Protein AF-A0A7W9TI41-F1 (afdb_monomer)

Structure (mmCIF, N/CA/C/O backbone):
data_AF-A0A7W9TI41-F1
#
_entry.id   AF-A0A7W9TI41-F1
#
loop_
_atom_site.group_PDB
_atom_site.id
_atom_s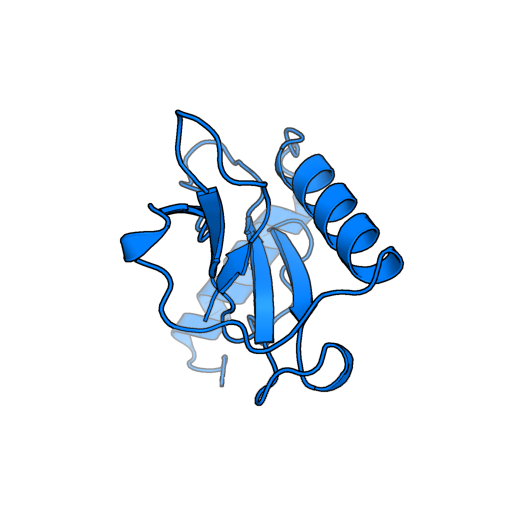ite.type_symbol
_atom_site.label_atom_id
_atom_site.label_alt_id
_atom_site.label_comp_id
_atom_site.label_asym_id
_atom_site.label_entity_id
_atom_site.label_seq_id
_atom_site.pdbx_PDB_ins_code
_atom_site.Cartn_x
_atom_site.Cartn_y
_atom_site.Cartn_z
_atom_site.occupancy
_atom_site.B_iso_or_equiv
_atom_site.auth_seq_id
_atom_site.auth_comp_id
_atom_site.auth_asym_id
_atom_site.auth_atom_id
_atom_site.pdbx_PDB_model_num
ATOM 1 N N . MET A 1 1 ? -8.123 -8.366 4.919 1.00 89.88 1 MET A N 1
ATOM 2 C CA . MET A 1 1 ? -7.856 -7.320 5.927 1.00 89.88 1 MET A CA 1
ATOM 3 C C . MET A 1 1 ? -7.447 -6.045 5.222 1.00 89.88 1 MET A C 1
ATOM 5 O O . MET A 1 1 ? -6.804 -6.124 4.176 1.00 89.88 1 MET A O 1
ATOM 9 N N . VAL A 1 2 ? -7.833 -4.899 5.772 1.00 92.94 2 VAL A N 1
ATOM 10 C CA . VAL A 1 2 ? -7.553 -3.590 5.183 1.00 92.94 2 VAL A CA 1
ATOM 11 C C . VAL A 1 2 ? -7.043 -2.616 6.238 1.00 92.94 2 VAL A C 1
ATOM 13 O O . VAL A 1 2 ? -7.399 -2.726 7.408 1.00 92.94 2 VAL A O 1
ATOM 16 N N . VAL A 1 3 ? -6.236 -1.654 5.807 1.00 92.75 3 VAL A N 1
ATOM 17 C CA . VAL A 1 3 ? -5.867 -0.471 6.587 1.00 92.75 3 VAL A CA 1
ATOM 18 C C . VAL A 1 3 ? -6.754 0.684 6.140 1.00 92.75 3 VAL A C 1
ATOM 20 O O . VAL A 1 3 ? -6.884 0.930 4.942 1.00 92.75 3 VAL A O 1
ATOM 23 N N . LEU A 1 4 ? -7.371 1.382 7.094 1.00 93.06 4 LEU A N 1
ATOM 24 C CA . LEU A 1 4 ? -8.145 2.591 6.812 1.00 93.06 4 LEU A CA 1
ATOM 25 C C . LEU A 1 4 ? -7.175 3.769 6.645 1.00 93.06 4 LEU A C 1
ATOM 27 O O . LEU A 1 4 ? -6.400 4.053 7.555 1.00 93.06 4 LEU A O 1
ATOM 31 N N . LEU A 1 5 ? -7.215 4.431 5.490 1.00 86.00 5 LEU A N 1
ATOM 32 C CA . LEU A 1 5 ? -6.341 5.557 5.137 1.00 86.00 5 LEU A CA 1
ATOM 33 C C . LEU A 1 5 ? -7.013 6.920 5.326 1.00 86.00 5 LEU A C 1
ATOM 35 O O . LEU A 1 5 ? -6.338 7.943 5.372 1.00 86.00 5 LEU A O 1
ATOM 39 N N . SER A 1 6 ? -8.341 6.958 5.416 1.00 82.31 6 SER A N 1
ATOM 40 C CA . SER A 1 6 ? -9.091 8.175 5.717 1.00 82.31 6 SER A CA 1
ATOM 41 C C . SER A 1 6 ? -10.114 7.930 6.817 1.00 82.31 6 SER A C 1
ATOM 43 O O . SER A 1 6 ? -10.514 6.796 7.086 1.00 82.31 6 SER A O 1
ATOM 45 N N . GLY A 1 7 ? -10.554 9.019 7.449 1.00 77.06 7 GLY A N 1
ATOM 46 C CA . GLY A 1 7 ? -11.807 9.007 8.194 1.00 77.06 7 GLY A CA 1
ATOM 47 C C . GLY A 1 7 ? -12.999 8.789 7.261 1.00 77.06 7 GLY A C 1
ATOM 48 O O . GLY A 1 7 ? -12.866 8.828 6.036 1.00 77.06 7 GLY A O 1
ATOM 49 N N . GLU A 1 8 ? -14.162 8.558 7.858 1.00 77.44 8 GLU A N 1
ATOM 50 C CA . GLU A 1 8 ? -15.424 8.502 7.129 1.00 77.44 8 GLU A CA 1
ATOM 51 C C . GLU A 1 8 ? -15.836 9.910 6.694 1.00 77.44 8 GLU A C 1
ATOM 53 O O . GLU A 1 8 ? -15.983 10.809 7.526 1.00 77.44 8 GLU A O 1
ATOM 58 N N . ASP A 1 9 ? -16.005 10.099 5.389 1.00 78.44 9 ASP A N 1
ATOM 59 C CA . ASP A 1 9 ? -16.588 11.301 4.807 1.00 78.44 9 ASP A CA 1
ATOM 60 C C . ASP A 1 9 ? -17.705 10.935 3.813 1.00 78.44 9 ASP A C 1
ATOM 62 O O . ASP A 1 9 ? -18.058 9.767 3.637 1.00 78.44 9 ASP A O 1
ATOM 66 N N . THR A 1 10 ? -18.304 11.936 3.165 1.00 77.38 10 THR A N 1
ATOM 67 C CA . THR A 1 10 ? -19.410 11.726 2.214 1.00 77.38 10 THR A CA 1
ATOM 68 C C . THR A 1 10 ? -19.012 10.935 0.966 1.00 77.38 10 THR A C 1
ATOM 70 O O . THR A 1 10 ? -19.892 10.471 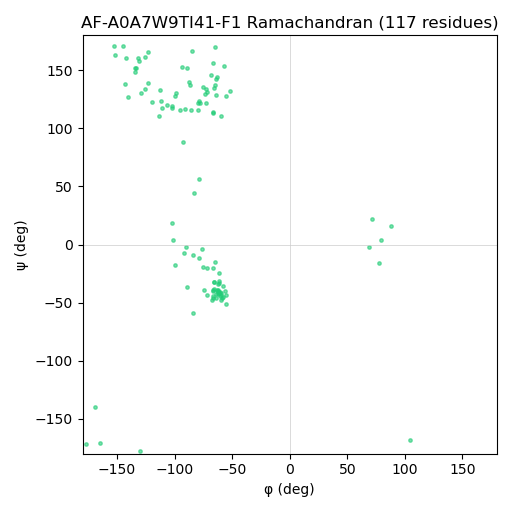0.243 1.00 77.38 10 THR A O 1
ATOM 73 N N . SER A 1 11 ? -17.714 10.786 0.698 1.00 80.62 11 SER A N 1
ATOM 74 C CA . SER A 1 11 ? -17.166 9.981 -0.391 1.00 80.62 11 SER A CA 1
ATOM 75 C C . SER A 1 11 ? -16.849 8.540 0.020 1.00 80.62 11 SER A C 1
ATOM 77 O O . SER A 1 11 ? -16.569 7.729 -0.858 1.00 80.62 11 SER A O 1
ATOM 79 N N . GLY A 1 12 ? -16.954 8.204 1.311 1.00 88.44 12 GLY A N 1
ATOM 80 C CA . GLY A 1 12 ? -16.659 6.887 1.876 1.00 88.44 12 GLY A CA 1
ATOM 81 C C . GLY A 1 12 ? -15.325 6.847 2.622 1.00 88.44 12 GLY A C 1
ATOM 82 O O . GLY A 1 12 ? -14.714 7.869 2.920 1.00 88.44 12 GLY A O 1
ATOM 83 N N . ILE A 1 13 ? -14.870 5.642 2.959 1.00 92.50 13 ILE A N 1
ATOM 84 C CA . ILE A 1 13 ? -13.611 5.411 3.671 1.00 92.50 13 ILE A CA 1
ATOM 85 C C . ILE A 1 13 ? -12.607 4.839 2.678 1.00 92.50 13 ILE A C 1
ATOM 87 O O . ILE A 1 13 ? -12.828 3.762 2.119 1.00 92.50 13 ILE A O 1
ATOM 91 N N . ARG A 1 14 ? -11.484 5.531 2.461 1.00 92.06 14 ARG A N 1
ATOM 92 C CA . ARG A 1 14 ? -10.383 4.973 1.672 1.00 92.06 14 ARG A CA 1
ATOM 93 C C . ARG A 1 14 ? -9.670 3.904 2.472 1.00 92.06 14 ARG A C 1
ATOM 95 O O . ARG A 1 14 ? -9.269 4.128 3.614 1.00 92.06 14 ARG A O 1
ATOM 102 N N . VAL A 1 15 ? -9.490 2.750 1.847 1.00 93.75 15 VAL A N 1
ATOM 103 C CA . VAL A 1 15 ? -8.857 1.586 2.453 1.00 93.75 15 VAL A CA 1
ATOM 104 C C . VAL A 1 15 ? -7.835 0.978 1.518 1.00 93.75 15 VAL A C 1
ATOM 106 O O . VAL A 1 15 ? -7.969 1.035 0.295 1.00 93.75 15 VAL A O 1
ATOM 109 N N . MET A 1 16 ? -6.829 0.346 2.106 1.00 94.56 16 MET A N 1
ATOM 110 C CA . MET A 1 16 ? -5.816 -0.381 1.364 1.00 94.56 16 MET A CA 1
ATOM 111 C C . MET A 1 16 ? -5.710 -1.813 1.860 1.00 94.56 16 MET A C 1
ATOM 113 O O . MET A 1 16 ? -5.681 -2.064 3.065 1.00 94.56 16 MET A O 1
ATOM 117 N N . GLN A 1 17 ? -5.669 -2.763 0.931 1.00 93.94 17 GLN A N 1
ATOM 118 C CA . GLN A 1 17 ? -5.574 -4.175 1.276 1.00 93.94 17 GLN A CA 1
ATOM 119 C C . GLN A 1 17 ? -4.163 -4.545 1.739 1.00 93.94 17 GLN A C 1
ATOM 121 O O . GLN A 1 17 ? -3.175 -4.208 1.087 1.00 93.94 17 GLN A O 1
ATOM 126 N N . VAL A 1 18 ? -4.094 -5.312 2.829 1.00 94.75 18 VAL A N 1
ATOM 127 C CA . VAL A 1 18 ? -2.866 -6.000 3.239 1.00 94.75 18 VAL A CA 1
ATOM 128 C C . VAL A 1 18 ? -2.706 -7.255 2.386 1.00 94.75 18 VAL A C 1
ATOM 130 O O . VAL A 1 18 ? -3.609 -8.096 2.338 1.00 94.75 18 VAL A O 1
ATOM 133 N N . VAL A 1 19 ? -1.571 -7.374 1.701 1.00 94.00 19 VAL A N 1
ATOM 134 C CA . VAL A 1 19 ? -1.243 -8.493 0.804 1.00 94.00 19 VAL A CA 1
ATOM 135 C C . VAL A 1 19 ? 0.057 -9.169 1.241 1.00 94.00 19 VAL A C 1
ATOM 137 O O . VAL A 1 19 ? 0.813 -8.614 2.033 1.00 94.00 19 VAL A O 1
ATOM 140 N N . ALA A 1 20 ? 0.339 -10.367 0.727 1.00 93.94 20 ALA A N 1
ATOM 141 C CA . ALA A 1 20 ? 1.648 -10.994 0.917 1.00 93.94 20 ALA A CA 1
ATOM 142 C C . ALA A 1 20 ? 2.751 -10.145 0.261 1.00 93.94 20 ALA A C 1
ATOM 144 O O . ALA A 1 20 ? 2.504 -9.568 -0.804 1.00 93.94 20 ALA A O 1
ATOM 145 N N . SER A 1 21 ? 3.947 -10.087 0.863 1.00 92.94 21 SER A N 1
ATOM 146 C CA . SER A 1 21 ? 5.128 -9.441 0.259 1.00 92.94 21 SER A CA 1
ATOM 147 C C . SER A 1 21 ? 5.463 -10.063 -1.097 1.00 92.94 21 SER A C 1
ATOM 149 O O . SER A 1 21 ? 5.117 -11.211 -1.372 1.00 92.94 21 SER A O 1
ATOM 151 N N . ALA A 1 22 ? 6.102 -9.288 -1.974 1.00 89.81 22 ALA A N 1
ATOM 152 C CA . ALA A 1 22 ? 6.435 -9.735 -3.320 1.00 89.81 22 ALA A CA 1
ATOM 153 C C . ALA A 1 22 ? 7.479 -10.858 -3.314 1.00 89.81 22 ALA A C 1
ATOM 155 O O . ALA A 1 22 ? 7.617 -11.549 -4.318 1.00 89.81 22 ALA A O 1
ATOM 156 N N . GLY A 1 23 ? 8.240 -11.007 -2.222 1.00 89.25 23 GLY A N 1
ATOM 157 C CA . GLY A 1 23 ? 9.319 -11.996 -2.110 1.00 89.25 23 GLY A CA 1
ATOM 158 C C . GLY A 1 23 ? 10.529 -11.704 -3.006 1.00 89.25 23 GLY A C 1
ATOM 159 O O . GLY A 1 23 ? 11.527 -12.414 -2.950 1.00 89.25 23 GLY A O 1
ATOM 160 N N . VAL A 1 24 ? 10.468 -10.641 -3.808 1.00 87.75 24 VAL A N 1
ATOM 161 C CA . VAL A 1 24 ? 11.528 -10.179 -4.703 1.00 87.75 24 VAL A CA 1
ATOM 162 C C . VAL A 1 24 ? 11.764 -8.693 -4.521 1.00 87.75 24 VAL A C 1
ATOM 164 O O . VAL A 1 24 ? 10.882 -7.952 -4.091 1.00 87.75 24 VAL A O 1
ATOM 167 N N . ASP A 1 25 ? 12.953 -8.241 -4.906 1.00 88.12 25 ASP A N 1
ATOM 168 C CA . ASP A 1 25 ? 13.250 -6.817 -4.941 1.00 88.12 25 ASP A CA 1
ATOM 169 C C . ASP A 1 25 ? 12.409 -6.120 -6.023 1.00 88.12 25 ASP A C 1
ATOM 171 O O . ASP A 1 25 ? 12.588 -6.340 -7.223 1.00 88.12 25 ASP A O 1
ATOM 175 N N . ILE A 1 26 ? 11.494 -5.258 -5.583 1.00 87.69 26 ILE A N 1
ATOM 176 C CA . ILE A 1 26 ? 10.638 -4.441 -6.446 1.00 87.69 26 ILE A CA 1
ATOM 177 C C . ILE A 1 26 ? 11.117 -2.986 -6.537 1.00 87.69 26 ILE A C 1
ATOM 179 O O . ILE A 1 26 ? 10.346 -2.105 -6.921 1.00 87.69 26 ILE A O 1
ATOM 183 N N . SER A 1 27 ? 12.376 -2.706 -6.192 1.00 86.69 27 SER A N 1
ATOM 184 C CA . SER A 1 27 ? 12.934 -1.355 -6.241 1.0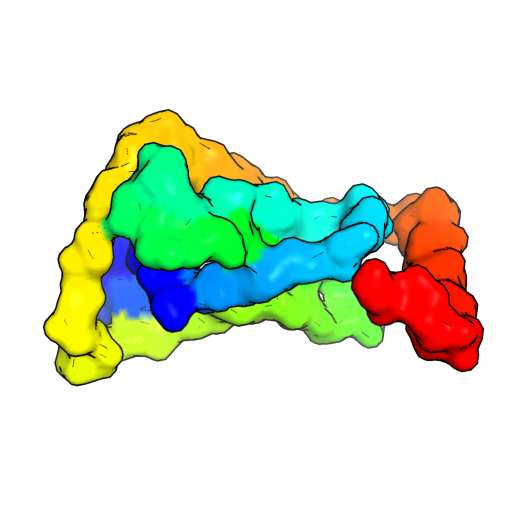0 86.69 27 SER A CA 1
ATOM 185 C C . SER A 1 27 ? 12.714 -0.704 -7.603 1.00 86.69 27 SER A C 1
ATOM 187 O O . SER A 1 27 ? 12.929 -1.292 -8.666 1.00 86.69 27 SER A O 1
ATOM 189 N N . GLY A 1 28 ? 12.228 0.533 -7.565 1.00 86.81 28 GLY A N 1
ATOM 190 C CA . GLY A 1 28 ? 11.836 1.288 -8.747 1.00 86.81 28 GLY A CA 1
ATOM 191 C C . GLY A 1 28 ? 10.486 0.885 -9.343 1.00 86.81 28 GLY A C 1
ATOM 192 O O . GLY A 1 28 ? 9.964 1.684 -10.112 1.00 86.81 28 GLY A O 1
ATOM 193 N N . LEU A 1 29 ? 9.903 -0.281 -9.006 1.00 86.88 29 LEU A N 1
ATOM 194 C CA . LEU A 1 29 ? 8.562 -0.779 -9.399 1.00 86.88 29 LEU A CA 1
ATOM 195 C C . LEU A 1 29 ? 7.455 -0.358 -8.443 1.00 86.88 29 LEU A C 1
ATOM 197 O O . LEU A 1 29 ? 6.350 -0.045 -8.890 1.00 86.88 29 LEU A O 1
ATOM 201 N N . GLY A 1 30 ? 7.765 -0.312 -7.159 1.00 90.75 30 GLY A N 1
ATOM 202 C CA . GLY A 1 30 ? 6.839 0.111 -6.129 1.00 90.75 30 GLY A CA 1
ATOM 203 C C . GLY A 1 30 ? 7.499 0.139 -4.762 1.00 90.75 30 GLY A C 1
ATOM 204 O O . GLY A 1 30 ? 8.712 -0.029 -4.640 1.00 90.75 30 GLY A O 1
ATOM 205 N N . ILE A 1 31 ? 6.667 0.343 -3.749 1.00 93.38 31 ILE A N 1
ATOM 206 C CA . ILE A 1 31 ? 7.029 0.363 -2.335 1.00 93.38 31 ILE A CA 1
ATOM 207 C C . ILE A 1 31 ? 6.170 -0.679 -1.621 1.00 93.38 31 ILE A C 1
ATOM 209 O O . ILE A 1 31 ? 4.972 -0.799 -1.891 1.00 93.38 31 ILE A O 1
ATOM 213 N N . GLU A 1 32 ? 6.781 -1.418 -0.703 1.00 95.31 32 GLU A N 1
ATOM 214 C CA . GLU A 1 32 ? 6.077 -2.243 0.274 1.00 95.31 32 GLU A CA 1
ATOM 215 C C . GLU A 1 32 ? 6.288 -1.652 1.664 1.00 95.31 32 GLU A C 1
ATOM 217 O O . GLU A 1 32 ? 7.424 -1.484 2.100 1.00 95.31 32 GLU A O 1
ATOM 222 N N . VAL A 1 33 ? 5.190 -1.339 2.350 1.00 96.00 33 VAL A N 1
ATOM 223 C CA . VAL A 1 33 ? 5.202 -0.947 3.763 1.00 96.00 33 VAL A CA 1
ATOM 224 C C . VAL A 1 33 ? 4.756 -2.145 4.587 1.00 96.00 33 VAL A C 1
ATOM 226 O O . VAL A 1 33 ? 3.628 -2.615 4.427 1.00 96.00 33 VAL A O 1
ATOM 229 N N . MET A 1 34 ? 5.634 -2.644 5.455 1.00 96.31 34 MET A N 1
ATOM 230 C CA . MET A 1 34 ? 5.336 -3.775 6.337 1.00 96.31 34 MET A CA 1
ATOM 231 C C . MET A 1 34 ? 4.251 -3.411 7.351 1.00 96.31 34 MET A C 1
ATOM 233 O O . MET A 1 34 ? 4.315 -2.356 7.993 1.00 96.31 34 MET A O 1
ATOM 237 N N . VAL A 1 35 ? 3.287 -4.313 7.510 1.00 94.88 35 VAL A N 1
ATOM 238 C CA . VAL A 1 35 ? 2.238 -4.265 8.530 1.00 94.88 35 VAL A CA 1
ATOM 239 C C . VAL A 1 35 ? 2.006 -5.678 9.058 1.00 94.88 35 VAL A C 1
ATOM 241 O O . VAL A 1 35 ? 1.758 -6.602 8.283 1.00 94.88 35 VAL A O 1
ATOM 244 N N . GLY A 1 36 ? 2.072 -5.861 10.372 1.00 93.94 36 GLY A N 1
ATOM 245 C CA . GLY A 1 36 ? 1.923 -7.184 10.957 1.00 93.94 36 GLY A CA 1
ATOM 246 C C . GLY A 1 36 ? 1.768 -7.190 12.468 1.00 93.94 36 GLY A C 1
ATOM 247 O O . GLY A 1 36 ? 1.056 -6.362 13.044 1.00 93.94 36 GLY A O 1
ATOM 248 N N . ALA A 1 37 ? 2.407 -8.157 13.125 1.00 92.94 37 ALA A N 1
ATOM 249 C CA . ALA A 1 37 ? 2.262 -8.377 14.560 1.00 92.94 37 ALA A CA 1
ATOM 250 C C . ALA A 1 37 ? 2.729 -7.169 15.388 1.00 92.94 37 ALA A C 1
ATOM 252 O O . ALA A 1 37 ? 2.149 -6.881 16.436 1.00 92.94 37 ALA A O 1
ATOM 253 N N . GLY A 1 38 ? 3.728 -6.421 14.901 1.00 91.50 38 GLY A N 1
ATOM 254 C CA . GLY A 1 38 ? 4.191 -5.173 15.523 1.00 91.50 38 GLY A CA 1
ATOM 255 C C . GLY A 1 38 ? 3.116 -4.082 15.584 1.00 91.50 38 GLY A C 1
ATOM 256 O O . GLY A 1 38 ? 3.145 -3.219 16.460 1.00 91.50 38 GLY A O 1
ATOM 257 N N . GLU A 1 39 ? 2.133 -4.157 14.695 1.00 93.69 39 GLU A N 1
ATOM 258 C CA . GLU A 1 39 ? 0.997 -3.251 14.578 1.00 93.69 39 GLU A CA 1
ATOM 259 C C . GLU A 1 39 ? -0.285 -3.841 15.189 1.00 93.69 39 GLU A C 1
ATOM 261 O O . GLU A 1 39 ? -1.337 -3.209 15.119 1.00 93.69 39 GLU A O 1
ATOM 266 N N . GLY A 1 40 ? -0.204 -5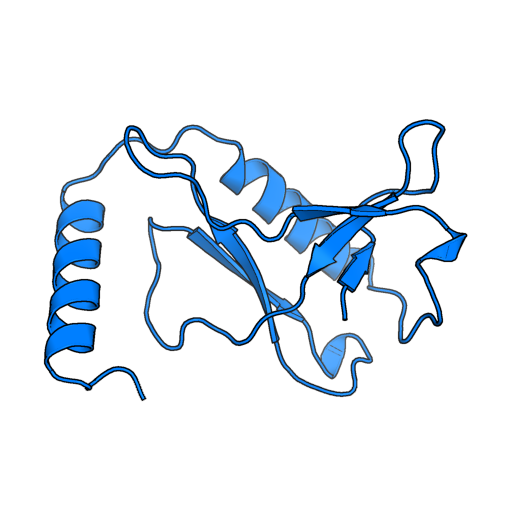.025 15.809 1.00 90.38 40 GLY A N 1
ATOM 267 C CA . GLY A 1 40 ? -1.328 -5.708 16.455 1.00 90.38 40 GLY A CA 1
ATOM 268 C C . GLY A 1 40 ? -2.142 -6.618 15.534 1.00 90.38 40 GLY A C 1
ATOM 269 O O . GLY A 1 40 ? -3.260 -6.982 15.887 1.00 90.38 40 GLY A O 1
ATOM 270 N N . LEU A 1 41 ? -1.616 -6.977 14.361 1.00 90.69 41 LEU A N 1
ATOM 271 C CA . LEU A 1 41 ? -2.308 -7.834 13.397 1.00 90.69 41 LEU A CA 1
ATOM 272 C C . LEU A 1 41 ? -2.014 -9.326 13.643 1.00 90.69 41 LEU A C 1
ATOM 274 O O . LEU A 1 41 ? -0.923 -9.672 14.100 1.00 90.69 41 LEU A O 1
ATOM 278 N N . PRO A 1 42 ? -2.939 -10.240 13.291 1.00 89.75 42 PRO A N 1
ATOM 279 C CA . PRO A 1 42 ? -2.746 -11.680 13.489 1.00 89.75 42 PRO A CA 1
ATOM 280 C C . PRO A 1 42 ? -1.795 -12.337 12.472 1.00 89.75 42 PRO A C 1
ATOM 282 O O . PRO A 1 42 ? -1.522 -13.533 12.575 1.00 89.75 42 PRO A O 1
ATOM 285 N N . PHE A 1 43 ? -1.309 -11.594 11.475 1.00 91.69 43 PHE A N 1
ATOM 286 C CA . PHE A 1 43 ? -0.392 -12.080 10.444 1.00 91.69 43 PHE A CA 1
ATOM 287 C C . PHE A 1 43 ? 0.495 -10.957 9.905 1.00 91.69 43 PHE A C 1
ATOM 289 O O . PHE A 1 43 ? 0.166 -9.781 10.039 1.00 91.69 43 PHE A O 1
ATOM 296 N N . GLU A 1 44 ? 1.583 -11.346 9.241 1.00 94.62 44 GLU A N 1
ATOM 297 C CA . GLU A 1 44 ? 2.488 -10.441 8.532 1.00 94.62 44 GLU A CA 1
ATOM 298 C C . GLU A 1 44 ? 2.029 -10.202 7.092 1.00 94.62 44 GLU A C 1
ATOM 300 O O . GLU A 1 44 ? 1.618 -11.126 6.383 1.00 94.62 44 GLU A O 1
ATOM 305 N N . GLY A 1 45 ? 2.144 -8.960 6.638 1.00 95.56 45 GLY A N 1
ATOM 306 C CA . GLY A 1 45 ? 1.875 -8.583 5.262 1.00 95.56 45 GLY A CA 1
ATOM 307 C C . GLY A 1 45 ? 2.427 -7.208 4.923 1.00 95.56 45 GLY A C 1
ATOM 308 O O . GLY A 1 45 ? 3.183 -6.596 5.678 1.00 95.56 45 GLY A O 1
ATOM 309 N N . VAL A 1 46 ? 2.052 -6.725 3.745 1.00 96.19 46 VAL A N 1
ATOM 310 C CA . VAL A 1 46 ? 2.485 -5.426 3.237 1.00 96.19 46 VAL A CA 1
ATOM 311 C C . VAL A 1 46 ? 1.318 -4.644 2.661 1.00 96.19 46 VAL A C 1
ATOM 313 O O . VAL A 1 46 ? 0.391 -5.203 2.067 1.00 96.19 46 VAL A O 1
ATOM 316 N N . LEU A 1 47 ? 1.407 -3.325 2.770 1.00 95.38 47 LEU A N 1
ATOM 317 C CA . LEU A 1 47 ? 0.730 -2.411 1.866 1.00 95.38 47 LEU A CA 1
ATOM 318 C C . LEU A 1 47 ? 1.637 -2.205 0.651 1.00 95.38 47 LEU A C 1
ATOM 320 O O . LEU A 1 47 ? 2.742 -1.682 0.787 1.00 95.38 47 LEU A O 1
ATOM 324 N N . ARG A 1 48 ? 1.191 -2.635 -0.535 1.00 95.00 48 ARG A N 1
ATOM 325 C CA . ARG A 1 48 ? 1.958 -2.498 -1.782 1.00 95.00 48 ARG A CA 1
ATOM 326 C C . ARG A 1 48 ? 1.449 -1.342 -2.633 1.00 95.00 48 ARG A C 1
ATOM 328 O O . ARG A 1 48 ? 0.314 -1.372 -3.110 1.00 95.00 48 ARG A O 1
ATOM 335 N N . LEU A 1 49 ? 2.323 -0.376 -2.888 1.00 92.44 49 LEU A N 1
ATOM 336 C CA . LEU A 1 49 ? 2.062 0.769 -3.748 1.00 92.44 49 LEU A CA 1
ATOM 337 C C . LEU A 1 49 ? 2.893 0.653 -5.019 1.00 92.44 49 LEU A C 1
ATOM 339 O O . LEU A 1 49 ? 4.119 0.640 -4.963 1.00 92.44 49 LEU A O 1
ATOM 343 N N . ALA A 1 50 ? 2.237 0.554 -6.170 1.00 90.12 50 ALA A N 1
ATOM 344 C CA . ALA A 1 50 ? 2.926 0.521 -7.452 1.00 90.12 50 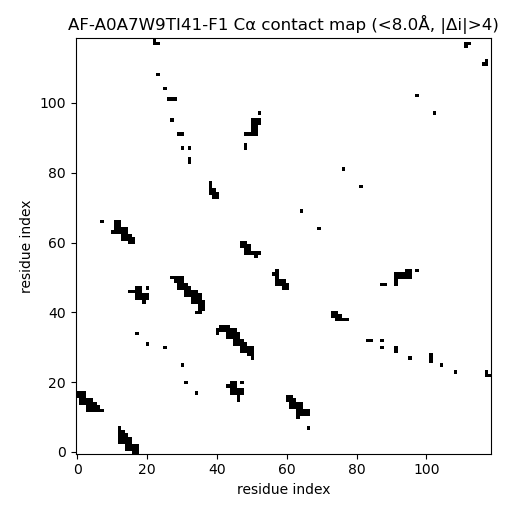ALA A CA 1
ATOM 345 C C . ALA A 1 50 ? 3.168 1.946 -7.964 1.00 90.12 50 ALA A C 1
ATOM 347 O O . ALA A 1 50 ? 2.264 2.781 -7.925 1.00 90.12 50 ALA A O 1
ATOM 348 N N . PHE A 1 51 ? 4.361 2.206 -8.500 1.00 88.50 51 PHE A N 1
ATOM 349 C CA . PHE A 1 51 ? 4.635 3.484 -9.150 1.00 88.50 51 PHE A CA 1
ATOM 350 C C . PHE A 1 51 ? 3.914 3.567 -10.505 1.00 88.50 51 PHE A C 1
ATOM 352 O O . PHE A 1 51 ? 3.988 2.612 -11.292 1.00 88.50 51 PHE A O 1
ATOM 359 N N . PRO A 1 52 ? 3.241 4.690 -10.818 1.00 83.56 52 PRO A N 1
ATOM 360 C CA . PRO A 1 52 ? 2.528 4.874 -12.072 1.00 83.56 52 PRO A CA 1
ATOM 361 C C . PRO A 1 52 ? 3.506 4.879 -13.240 1.00 83.56 52 PRO A C 1
ATOM 363 O O . PRO A 1 52 ? 4.578 5.486 -13.185 1.00 83.56 52 PRO A O 1
ATOM 366 N N . ARG A 1 53 ? 3.135 4.189 -14.321 1.00 77.69 53 ARG A N 1
ATOM 367 C CA . ARG A 1 53 ? 4.002 4.006 -15.487 1.00 77.69 53 ARG A CA 1
ATOM 368 C C . ARG A 1 53 ? 3.212 4.041 -16.784 1.00 77.69 53 ARG A C 1
ATOM 370 O O . ARG A 1 53 ? 2.179 3.379 -16.880 1.00 77.69 53 ARG A O 1
ATOM 377 N N . PRO A 1 54 ? 3.729 4.709 -17.827 1.00 77.38 54 PRO A N 1
ATOM 378 C CA . PRO A 1 54 ? 3.139 4.620 -19.153 1.00 77.38 54 PRO A CA 1
ATOM 379 C C . PRO A 1 54 ? 3.032 3.160 -19.615 1.00 77.38 54 PRO A C 1
ATOM 381 O O . PRO A 1 54 ? 4.016 2.419 -19.592 1.00 77.38 54 PRO A O 1
ATOM 384 N N . GLY A 1 55 ? 1.833 2.755 -20.034 1.00 78.44 55 GLY A N 1
ATOM 385 C CA . GLY A 1 55 ? 1.560 1.406 -20.538 1.00 78.44 55 GLY A CA 1
ATOM 386 C C . GLY A 1 55 ? 1.374 0.323 -19.469 1.00 78.44 55 GLY A C 1
ATOM 387 O O . GLY A 1 55 ? 1.192 -0.833 -19.839 1.00 78.44 55 GLY A O 1
ATOM 388 N N . PHE A 1 56 ? 1.391 0.667 -18.176 1.00 76.50 56 PHE A N 1
ATOM 389 C CA . PHE A 1 56 ? 1.097 -0.268 -17.088 1.00 76.50 56 PHE A CA 1
ATOM 390 C C . PHE A 1 56 ? 0.052 0.320 -16.145 1.00 76.50 56 PHE A C 1
ATOM 392 O O . PHE A 1 56 ? 0.203 1.435 -15.649 1.00 76.50 56 PHE A O 1
ATOM 399 N N . THR A 1 57 ? -0.983 -0.459 -15.849 1.00 77.00 57 THR A N 1
ATOM 400 C CA . THR A 1 57 ? -1.914 -0.128 -14.771 1.00 77.00 57 THR A CA 1
ATOM 401 C C . THR A 1 57 ? -1.261 -0.496 -13.438 1.00 77.00 57 THR A C 1
ATOM 403 O O . THR A 1 57 ? -0.883 -1.657 -13.265 1.00 77.00 57 THR A O 1
ATOM 406 N N . PRO A 1 58 ? -1.086 0.450 -12.499 1.00 76.75 58 PRO A N 1
ATOM 407 C CA . PRO A 1 58 ? -0.526 0.139 -11.191 1.00 76.75 58 PRO A CA 1
ATOM 408 C C . PRO A 1 58 ? -1.464 -0.806 -10.431 1.00 76.75 58 PRO A C 1
ATOM 410 O O . PRO A 1 58 ? -2.653 -0.533 -10.290 1.00 76.75 58 PRO A O 1
ATOM 413 N N . CYS A 1 59 ? -0.924 -1.909 -9.911 1.00 74.06 59 CYS A N 1
ATOM 414 C CA . CYS A 1 59 ? -1.664 -2.877 -9.094 1.00 74.06 59 CYS A CA 1
ATOM 415 C C . CYS A 1 59 ? -1.754 -2.434 -7.622 1.00 74.06 59 CYS A C 1
ATOM 417 O O . CYS A 1 59 ? -1.494 -3.225 -6.714 1.00 74.06 59 CYS A O 1
ATOM 419 N N . THR A 1 60 ? -2.057 -1.159 -7.379 1.00 85.50 60 THR A N 1
ATOM 420 C CA . THR A 1 60 ? -2.245 -0.642 -6.020 1.00 85.50 60 THR A CA 1
ATOM 421 C C . THR A 1 60 ? -3.644 -1.032 -5.548 1.00 85.50 60 THR A C 1
ATOM 423 O O . THR A 1 60 ? -4.635 -0.588 -6.124 1.00 85.50 60 THR A O 1
ATOM 426 N N . TRP A 1 61 ? -3.737 -1.858 -4.503 1.00 88.88 61 TRP A N 1
ATOM 427 C CA . TRP A 1 61 ? -5.006 -2.338 -3.932 1.00 88.88 61 TRP A CA 1
ATOM 428 C C . TRP A 1 61 ? -5.662 -1.287 -3.026 1.00 88.88 61 TRP A C 1
ATOM 430 O O . TRP A 1 61 ? -5.898 -1.524 -1.840 1.00 88.88 61 TRP A O 1
ATOM 440 N N . LEU A 1 62 ? -5.904 -0.108 -3.596 1.00 89.31 62 LEU A N 1
ATOM 441 C CA . LEU A 1 62 ? -6.588 1.019 -2.975 1.00 89.31 62 LEU A CA 1
ATOM 442 C C . LEU A 1 62 ? -8.043 1.037 -3.447 1.00 89.31 62 LEU A C 1
ATOM 444 O O . LEU A 1 62 ? -8.308 1.020 -4.648 1.00 89.31 62 LEU A O 1
ATOM 448 N N . THR A 1 63 ? -8.983 1.089 -2.510 1.00 89.81 63 THR A N 1
ATOM 449 C CA . THR A 1 63 ? -10.411 1.189 -2.823 1.00 89.81 63 THR A CA 1
ATOM 450 C C . THR A 1 63 ? -11.135 2.045 -1.791 1.00 89.81 63 THR A C 1
ATOM 452 O O . THR A 1 63 ? -10.570 2.417 -0.762 1.00 89.81 63 THR A O 1
ATOM 455 N N . THR A 1 64 ? -12.391 2.361 -2.073 1.00 92.19 64 THR A N 1
ATOM 456 C CA . THR A 1 64 ? -13.282 3.070 -1.162 1.00 92.19 64 THR A CA 1
ATOM 457 C C . THR A 1 64 ? -14.397 2.131 -0.737 1.00 92.19 64 THR A C 1
ATOM 459 O O . THR A 1 64 ? -14.991 1.457 -1.578 1.00 92.19 64 THR A O 1
ATOM 462 N N . VAL A 1 65 ? -14.672 2.085 0.562 1.00 92.31 65 VAL A N 1
ATOM 463 C CA . VAL A 1 65 ? -15.744 1.273 1.151 1.00 92.31 65 VAL A CA 1
ATOM 464 C C . VAL A 1 65 ? -16.660 2.141 2.004 1.00 92.31 65 VAL A C 1
ATOM 466 O O . VAL A 1 65 ? -16.292 3.248 2.406 1.00 92.31 65 VAL A O 1
ATOM 469 N N . SER A 1 66 ? -17.860 1.647 2.281 1.00 91.56 66 SER A N 1
ATOM 470 C CA . SER A 1 66 ? -18.759 2.247 3.261 1.00 91.56 66 SER A CA 1
ATOM 471 C C . SER A 1 66 ? -18.435 1.754 4.671 1.00 91.56 66 SER A C 1
ATOM 473 O O . SER A 1 66 ? -17.716 0.770 4.863 1.00 91.56 66 SER A O 1
ATOM 475 N N . ARG A 1 67 ? -18.992 2.423 5.684 1.00 89.00 67 ARG A N 1
ATOM 476 C CA . ARG A 1 67 ? -18.886 1.963 7.071 1.00 89.00 67 ARG A CA 1
ATOM 477 C C . ARG A 1 67 ? -19.517 0.586 7.277 1.00 89.00 67 ARG A C 1
ATOM 479 O O . ARG A 1 67 ? -18.997 -0.186 8.078 1.00 89.00 67 ARG A O 1
ATOM 486 N N . ASP A 1 68 ? -20.577 0.283 6.535 1.00 91.56 68 ASP A N 1
ATOM 487 C CA . ASP A 1 68 ? -21.320 -0.976 6.634 1.00 91.56 68 ASP A CA 1
ATOM 488 C C . ASP A 1 68 ? -20.534 -2.172 6.070 1.00 91.56 68 ASP A C 1
ATOM 490 O O . ASP A 1 68 ? -20.794 -3.313 6.445 1.00 91.56 68 ASP A O 1
ATOM 494 N N . ASP A 1 69 ? -19.526 -1.922 5.227 1.00 91.62 69 ASP A N 1
ATOM 495 C CA . ASP A 1 69 ? -18.616 -2.957 4.719 1.00 91.62 69 ASP A CA 1
ATOM 496 C C . ASP A 1 69 ? -17.535 -3.356 5.747 1.00 91.62 69 ASP A C 1
ATOM 498 O O . ASP A 1 69 ? -16.809 -4.336 5.552 1.00 91.62 69 ASP A O 1
ATOM 502 N N . LEU A 1 70 ? -17.388 -2.594 6.840 1.00 92.06 70 LEU A N 1
ATOM 503 C CA . LEU A 1 70 ? -16.391 -2.829 7.883 1.00 92.06 70 LEU A CA 1
ATOM 504 C C . LEU A 1 70 ? -16.995 -3.635 9.036 1.00 92.06 70 LEU A C 1
ATOM 506 O O . LEU A 1 70 ? -17.867 -3.162 9.760 1.00 92.06 70 LEU A O 1
ATOM 510 N N . ILE A 1 71 ? -16.473 -4.842 9.242 1.00 92.88 71 ILE A N 1
ATOM 511 C CA . ILE A 1 71 ? -16.985 -5.775 10.254 1.00 92.88 71 ILE A CA 1
ATOM 512 C C . ILE A 1 71 ? -16.375 -5.476 11.626 1.00 92.88 71 ILE A C 1
ATOM 514 O O . ILE A 1 71 ? -17.082 -5.180 12.588 1.00 92.88 71 ILE A O 1
ATOM 518 N N . GLU A 1 72 ? -15.047 -5.531 11.718 1.00 91.62 72 GLU A N 1
ATOM 519 C CA . GLU A 1 72 ? -14.317 -5.366 12.971 1.00 91.62 72 GLU A CA 1
ATOM 520 C C . GLU A 1 72 ? -13.014 -4.591 12.774 1.00 91.62 72 GLU A C 1
ATOM 522 O O . GLU A 1 72 ? -12.500 -4.445 11.663 1.00 91.62 72 GLU A O 1
ATOM 527 N N . ARG A 1 73 ? -12.493 -4.052 13.879 1.00 92.19 73 ARG A N 1
ATOM 528 C CA . ARG A 1 73 ? -11.212 -3.347 13.919 1.00 92.19 73 ARG A CA 1
ATOM 529 C C . ARG A 1 73 ? -10.239 -4.154 14.764 1.00 92.19 73 ARG A C 1
ATOM 531 O O . ARG A 1 73 ? -10.378 -4.171 15.982 1.00 92.19 73 ARG A O 1
ATOM 538 N N . GLU A 1 74 ? -9.243 -4.724 14.099 1.00 91.31 74 GLU A N 1
ATOM 539 C CA . GLU A 1 74 ? -8.171 -5.515 14.718 1.00 91.31 74 GLU A CA 1
ATOM 540 C C . GLU A 1 74 ? -7.253 -4.659 15.595 1.00 91.31 74 GLU A C 1
ATOM 542 O O . GLU A 1 74 ? -6.972 -4.986 16.744 1.00 91.31 74 GLU A O 1
ATOM 547 N N . ALA A 1 75 ? -6.805 -3.519 15.062 1.00 91.69 75 ALA A N 1
ATOM 548 C CA . ALA A 1 75 ? -5.820 -2.676 15.721 1.00 91.69 75 ALA A CA 1
ATOM 549 C C . ALA A 1 75 ? -5.940 -1.201 15.316 1.00 91.69 75 ALA A C 1
ATOM 551 O O . ALA A 1 75 ? -6.682 -0.827 14.402 1.00 91.69 75 ALA A O 1
ATOM 552 N N . VAL A 1 76 ? -5.188 -0.356 16.021 1.00 92.88 76 VAL A N 1
ATOM 553 C CA . VAL A 1 76 ? -4.980 1.056 15.686 1.00 92.88 76 VAL A CA 1
ATOM 554 C C . VAL A 1 76 ? -3.487 1.264 15.471 1.00 92.88 76 VAL A C 1
ATOM 556 O O . VAL A 1 76 ? -2.689 0.992 16.366 1.00 92.88 76 VAL A O 1
ATOM 559 N N . LEU A 1 77 ? -3.117 1.747 14.285 1.00 92.69 77 LEU A N 1
ATOM 560 C CA . LEU A 1 77 ? -1.722 2.002 13.938 1.00 92.69 77 LEU A CA 1
ATOM 561 C C . LEU A 1 77 ? -1.152 3.165 14.756 1.00 92.69 77 LEU A C 1
ATOM 563 O O . LEU A 1 77 ? -1.845 4.139 15.060 1.00 92.69 77 LEU A O 1
ATOM 567 N N . SER A 1 78 ? 0.135 3.072 15.087 1.00 93.38 78 SER A N 1
ATOM 568 C CA . SER A 1 78 ? 0.858 4.167 15.734 1.00 93.38 78 SER A CA 1
ATOM 569 C C . SER A 1 78 ? 1.004 5.364 14.789 1.00 93.38 78 SER A C 1
ATOM 571 O O . SER A 1 78 ? 1.007 5.214 13.567 1.00 93.38 78 SER A O 1
ATOM 573 N N . SER A 1 79 ? 1.191 6.564 15.345 1.00 92.81 79 SER A N 1
ATOM 574 C CA . SER A 1 79 ? 1.436 7.776 14.549 1.00 92.81 79 SER A CA 1
ATOM 575 C C . SER A 1 79 ? 2.670 7.655 13.650 1.00 92.81 79 SER A C 1
ATOM 577 O O . SER A 1 79 ? 2.659 8.142 12.524 1.00 92.81 79 SER A O 1
ATOM 579 N N . LEU A 1 80 ? 3.713 6.967 14.124 1.00 94.69 80 LEU A N 1
ATOM 580 C CA . LEU A 1 80 ? 4.922 6.706 13.347 1.00 94.69 80 LEU A CA 1
ATOM 581 C C . LEU A 1 80 ? 4.625 5.824 12.131 1.00 94.69 80 LEU A C 1
ATOM 583 O O . LEU A 1 80 ? 5.042 6.157 11.026 1.00 94.69 80 LEU A O 1
ATOM 587 N N . LYS A 1 81 ? 3.857 4.742 12.315 1.00 95.06 81 LYS A N 1
ATOM 588 C CA . LYS A 1 81 ? 3.467 3.860 11.210 1.00 95.06 81 LYS A CA 1
ATOM 589 C C . LYS A 1 81 ? 2.549 4.573 10.213 1.00 95.06 81 LYS A C 1
ATOM 591 O O . LYS A 1 81 ? 2.690 4.381 9.013 1.00 95.06 81 LYS A O 1
ATOM 596 N N . LEU A 1 82 ? 1.636 5.421 10.690 1.00 92.12 82 LEU A N 1
ATOM 597 C CA . LEU A 1 82 ? 0.792 6.235 9.810 1.00 92.12 82 LEU A CA 1
ATOM 598 C C . LEU A 1 82 ? 1.625 7.203 8.956 1.00 92.12 82 LEU A C 1
ATOM 600 O O . LEU A 1 82 ? 1.400 7.279 7.754 1.00 92.12 82 LEU A O 1
ATOM 604 N N . SER A 1 83 ? 2.635 7.865 9.535 1.00 93.12 83 SER A N 1
ATOM 605 C CA . SER A 1 83 ? 3.546 8.737 8.775 1.00 93.12 83 SER A CA 1
ATOM 606 C C . SER A 1 83 ? 4.332 7.973 7.707 1.00 93.12 83 SER A C 1
ATOM 608 O O . SER A 1 83 ? 4.506 8.479 6.604 1.00 93.12 83 SER A O 1
ATOM 610 N N . GLU A 1 84 ? 4.788 6.754 8.013 1.00 96.19 84 GLU A N 1
ATOM 611 C CA . GLU A 1 84 ? 5.468 5.879 7.048 1.00 96.19 84 GLU A CA 1
ATOM 612 C C . GLU A 1 84 ? 4.563 5.560 5.844 1.00 96.19 84 GLU A C 1
ATOM 614 O O . GLU A 1 84 ? 4.999 5.629 4.694 1.00 96.19 84 GLU A O 1
ATOM 619 N N . ILE A 1 85 ? 3.285 5.261 6.101 1.00 93.94 85 ILE A N 1
ATOM 620 C CA . ILE A 1 85 ? 2.290 4.980 5.057 1.00 93.94 85 ILE A CA 1
ATOM 621 C C . ILE A 1 85 ? 1.999 6.234 4.223 1.00 93.94 85 ILE A C 1
ATOM 623 O O . ILE A 1 85 ? 1.965 6.148 2.995 1.00 93.94 85 ILE A O 1
ATOM 627 N N . ASP A 1 86 ? 1.833 7.395 4.859 1.00 92.31 86 ASP A N 1
ATOM 628 C CA . ASP A 1 86 ? 1.597 8.668 4.167 1.00 92.31 86 ASP A CA 1
ATOM 629 C C . ASP A 1 86 ? 2.768 9.056 3.255 1.00 92.31 86 ASP A C 1
ATOM 631 O O . ASP A 1 86 ? 2.562 9.506 2.123 1.00 92.31 86 ASP A O 1
ATOM 635 N N . ASP A 1 87 ? 4.005 8.861 3.714 1.00 94.19 87 ASP A N 1
ATOM 636 C CA . ASP A 1 87 ? 5.190 9.119 2.900 1.00 94.19 87 ASP A CA 1
ATOM 637 C C . ASP A 1 87 ? 5.278 8.145 1.718 1.00 94.19 87 ASP A C 1
ATOM 639 O O . ASP A 1 87 ? 5.576 8.566 0.596 1.00 94.19 87 ASP A O 1
ATOM 643 N N . ALA A 1 88 ? 4.941 6.868 1.921 1.00 93.38 88 ALA A N 1
ATOM 644 C CA . ALA A 1 88 ? 4.885 5.885 0.844 1.00 93.38 88 ALA A CA 1
ATOM 645 C C . ALA A 1 88 ? 3.802 6.218 -0.199 1.00 93.38 88 ALA A C 1
ATOM 647 O O . ALA A 1 88 ? 4.072 6.135 -1.398 1.00 93.38 88 ALA A O 1
ATOM 648 N N . LEU A 1 89 ? 2.607 6.645 0.231 1.00 89.88 89 LEU A N 1
ATOM 649 C CA . LEU A 1 89 ? 1.532 7.122 -0.653 1.00 89.88 89 LEU A CA 1
ATOM 650 C C . LEU A 1 89 ? 1.993 8.324 -1.479 1.00 89.88 89 LEU A C 1
ATOM 652 O O . LEU A 1 89 ? 1.862 8.322 -2.703 1.00 89.88 89 LEU A O 1
ATOM 656 N N . ARG A 1 90 ? 2.618 9.311 -0.830 1.00 89.69 90 ARG A N 1
ATOM 657 C CA . ARG A 1 90 ? 3.133 10.507 -1.506 1.00 89.69 90 ARG A CA 1
ATOM 658 C C . ARG A 1 90 ? 4.212 10.169 -2.531 1.00 89.69 90 ARG A C 1
ATOM 660 O O . ARG A 1 90 ? 4.232 10.763 -3.606 1.00 89.69 90 ARG A O 1
ATOM 667 N N . LEU A 1 91 ? 5.113 9.239 -2.218 1.00 89.06 91 LEU A N 1
ATOM 668 C CA . LEU A 1 91 ? 6.122 8.763 -3.167 1.00 89.06 91 LEU A CA 1
ATOM 669 C C . L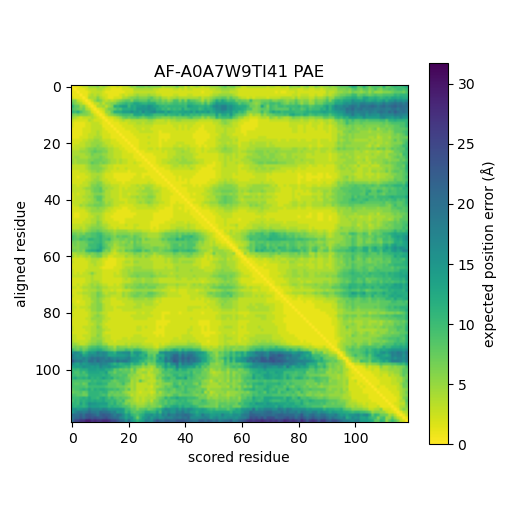EU A 1 91 ? 5.482 7.998 -4.330 1.00 89.06 91 LEU A C 1
ATOM 671 O O . LEU A 1 91 ? 5.904 8.163 -5.472 1.00 89.06 91 LEU A O 1
ATOM 675 N N . ALA A 1 92 ? 4.455 7.189 -4.061 1.00 86.81 92 ALA A N 1
ATOM 676 C CA . ALA A 1 92 ? 3.751 6.424 -5.083 1.00 86.81 92 ALA A CA 1
ATOM 677 C C . ALA A 1 92 ? 2.992 7.309 -6.081 1.00 86.81 92 ALA A C 1
ATOM 679 O O . ALA A 1 92 ? 2.893 6.957 -7.252 1.00 86.81 92 ALA A O 1
ATOM 680 N N . GLU A 1 93 ? 2.490 8.465 -5.649 1.00 82.88 93 GLU A N 1
ATOM 681 C CA . GLU A 1 93 ? 1.814 9.436 -6.519 1.00 82.88 93 GLU A CA 1
ATOM 682 C C . GLU A 1 93 ? 2.780 10.234 -7.410 1.00 82.88 93 GLU A C 1
ATOM 684 O O . GLU A 1 93 ? 2.370 10.790 -8.432 1.00 82.88 93 GLU A O 1
ATOM 689 N N . GLN A 1 94 ? 4.071 10.285 -7.067 1.00 80.12 94 GLN A N 1
ATOM 690 C CA . GLN A 1 94 ? 5.063 10.990 -7.874 1.00 80.12 94 GLN A CA 1
ATOM 691 C C . GLN A 1 94 ? 5.345 10.230 -9.172 1.00 80.12 94 GLN A C 1
ATOM 693 O O . GLN A 1 94 ? 5.620 9.026 -9.176 1.00 80.12 94 GLN A O 1
ATOM 698 N N . ALA A 1 95 ? 5.321 10.956 -10.293 1.00 64.62 95 ALA A N 1
ATOM 699 C CA . ALA A 1 95 ? 5.711 10.419 -11.588 1.00 64.62 95 ALA A CA 1
ATOM 700 C C . ALA A 1 95 ? 7.169 9.942 -11.527 1.00 64.62 95 ALA A C 1
ATOM 702 O O . ALA A 1 95 ? 8.094 10.745 -11.423 1.00 64.62 95 ALA A O 1
ATOM 703 N N . HIS A 1 96 ? 7.369 8.627 -11.589 1.00 68.50 96 HIS A N 1
ATOM 704 C CA . HIS A 1 96 ? 8.699 8.037 -11.619 1.00 68.50 96 HIS A CA 1
ATOM 705 C C . HIS A 1 96 ? 9.154 7.870 -13.069 1.00 68.50 96 HIS A C 1
ATOM 707 O O . HIS A 1 96 ? 8.555 7.124 -13.850 1.00 68.50 96 HIS A O 1
ATOM 713 N N . GLU A 1 97 ? 10.227 8.570 -13.438 1.00 63.44 97 GLU A N 1
ATOM 714 C CA . GLU A 1 97 ? 10.834 8.431 -14.758 1.00 63.44 97 GLU A CA 1
ATOM 715 C C . GLU A 1 97 ? 11.400 7.021 -14.959 1.00 63.44 97 GLU A C 1
ATOM 717 O O . GLU A 1 97 ? 11.957 6.384 -14.058 1.00 63.44 97 GLU A O 1
ATOM 722 N N . ARG A 1 98 ? 11.256 6.508 -16.183 1.00 66.19 98 ARG A N 1
ATOM 723 C CA . ARG A 1 98 ? 11.764 5.187 -16.543 1.00 66.19 98 ARG A CA 1
ATOM 724 C C . ARG A 1 98 ? 13.291 5.198 -16.509 1.00 66.19 98 ARG A C 1
ATOM 726 O O . ARG A 1 98 ? 13.921 5.782 -17.384 1.00 66.19 98 ARG A O 1
ATOM 733 N N . THR A 1 99 ? 13.882 4.445 -15.586 1.00 75.31 99 THR A N 1
ATOM 734 C CA . THR A 1 99 ? 15.325 4.179 -15.605 1.00 75.31 99 THR A CA 1
ATOM 735 C C . THR A 1 99 ? 15.641 2.863 -16.341 1.00 75.31 99 THR A C 1
ATOM 737 O O . THR A 1 99 ? 14.814 1.938 -16.374 1.00 75.31 99 THR A O 1
ATOM 740 N N . PRO A 1 100 ? 16.838 2.728 -16.943 1.00 77.00 100 PRO A N 1
ATOM 741 C CA . PRO A 1 100 ? 17.303 1.458 -17.504 1.00 77.00 100 PRO A CA 1
ATOM 742 C C . PRO A 1 100 ? 17.306 0.322 -16.471 1.00 77.00 100 PRO A C 1
ATOM 744 O O . PRO A 1 100 ? 16.858 -0.782 -16.781 1.00 77.00 100 PRO A O 1
ATOM 747 N N . ALA A 1 101 ? 17.707 0.618 -15.229 1.00 81.44 101 ALA A N 1
ATOM 748 C CA . ALA A 1 101 ? 17.712 -0.332 -14.115 1.00 81.44 101 ALA A CA 1
ATOM 749 C C . ALA A 1 101 ? 16.316 -0.916 -13.858 1.00 81.44 101 ALA A C 1
ATOM 751 O O . ALA A 1 101 ? 16.138 -2.127 -13.777 1.00 81.44 101 ALA A O 1
ATOM 752 N N . THR A 1 102 ? 15.296 -0.063 -13.854 1.00 81.44 102 THR A N 1
ATOM 753 C CA . THR A 1 102 ? 13.903 -0.475 -13.700 1.00 81.44 102 THR A CA 1
ATOM 754 C C . THR A 1 102 ? 13.409 -1.393 -14.828 1.00 81.44 102 THR A C 1
ATOM 756 O O . THR A 1 102 ? 12.576 -2.274 -14.606 1.00 81.44 102 THR A O 1
ATOM 759 N N . THR A 1 103 ? 13.896 -1.197 -16.057 1.00 81.62 103 THR A N 1
ATOM 760 C CA . THR A 1 103 ? 13.548 -2.068 -17.194 1.00 81.62 103 THR A CA 1
ATOM 761 C C . THR A 1 103 ? 14.209 -3.435 -17.070 1.00 81.62 103 THR A C 1
ATOM 763 O O . THR A 1 103 ? 13.551 -4.446 -17.312 1.00 81.62 103 THR A O 1
ATOM 766 N N . ALA A 1 104 ? 15.487 -3.459 -16.685 1.00 84.25 104 ALA A N 1
ATOM 767 C CA . ALA A 1 104 ? 16.215 -4.695 -16.424 1.00 84.25 104 ALA A CA 1
ATOM 768 C C . ALA A 1 104 ? 15.514 -5.504 -15.326 1.00 84.25 104 ALA A C 1
ATOM 770 O O . ALA A 1 104 ? 15.187 -6.668 -15.547 1.00 84.25 104 ALA A O 1
ATOM 771 N N . LYS A 1 105 ? 15.121 -4.836 -14.234 1.00 85.62 105 LYS A N 1
ATOM 772 C CA . LYS A 1 105 ? 14.401 -5.447 -13.112 1.00 85.62 105 LYS A CA 1
ATOM 773 C C . LYS A 1 105 ? 13.113 -6.155 -13.528 1.00 85.62 105 LYS A C 1
ATOM 775 O O . LYS A 1 105 ? 12.836 -7.268 -13.098 1.00 85.62 105 LYS A O 1
ATOM 780 N N . LEU A 1 106 ? 12.327 -5.531 -14.409 1.00 82.75 106 LEU A N 1
ATOM 781 C CA . LEU A 1 106 ? 11.122 -6.156 -14.960 1.00 82.75 106 LEU A CA 1
ATOM 782 C C . LEU A 1 106 ? 11.430 -7.411 -15.778 1.00 82.75 106 LEU A C 1
ATOM 784 O O . LEU A 1 106 ? 10.654 -8.365 -15.730 1.00 82.75 106 LEU A O 1
ATOM 788 N N . SER A 1 107 ? 12.516 -7.405 -16.557 1.00 84.50 107 SER A N 1
ATOM 789 C CA . SER A 1 107 ? 12.908 -8.603 -17.301 1.00 84.50 107 SER A CA 1
ATOM 790 C C . SER A 1 107 ? 13.335 -9.709 -16.353 1.00 84.50 107 SER A C 1
ATOM 792 O O . SER A 1 107 ? 12.844 -10.816 -16.505 1.00 84.50 107 SER A O 1
ATOM 794 N N . GLU A 1 108 ? 14.161 -9.393 -15.355 1.00 86.81 108 GLU A N 1
ATOM 795 C CA . GLU A 1 108 ? 14.624 -10.348 -14.343 1.00 86.81 108 GLU A CA 1
ATOM 796 C C . GLU A 1 108 ? 13.448 -11.029 -13.639 1.00 86.81 108 GLU A C 1
ATOM 798 O O . GLU A 1 108 ? 13.366 -12.253 -13.629 1.00 86.81 108 GLU A O 1
ATOM 803 N N . ILE A 1 109 ? 12.482 -10.250 -13.135 1.00 86.44 109 ILE A N 1
ATOM 804 C CA . ILE A 1 109 ? 11.286 -10.797 -12.474 1.00 86.44 109 ILE A CA 1
ATOM 805 C C . ILE A 1 109 ? 10.482 -11.673 -13.440 1.00 86.44 109 ILE A C 1
ATOM 807 O O . ILE A 1 109 ? 10.045 -12.765 -13.081 1.00 86.44 109 ILE A O 1
ATOM 811 N N . ARG A 1 110 ? 10.284 -11.221 -14.684 1.00 85.94 110 ARG A N 1
ATOM 812 C CA . ARG A 1 110 ? 9.563 -11.996 -15.706 1.00 85.94 110 ARG A CA 1
ATOM 813 C C . ARG A 1 110 ? 10.269 -13.311 -16.033 1.00 85.94 110 ARG A C 1
ATOM 815 O O . ARG A 1 110 ? 9.595 -14.310 -16.272 1.00 85.94 110 ARG A O 1
ATOM 822 N N . ASP A 1 111 ? 11.591 -13.304 -16.100 1.00 87.75 111 ASP A N 1
ATOM 823 C CA . ASP A 1 111 ? 12.377 -14.484 -16.440 1.00 87.75 111 ASP A CA 1
ATOM 824 C C . ASP A 1 111 ? 12.404 -15.470 -15.259 1.00 87.75 111 ASP A C 1
ATOM 826 O O . ASP A 1 111 ? 12.153 -16.654 -15.471 1.00 87.75 111 ASP A O 1
ATOM 830 N N . ALA A 1 112 ? 12.514 -14.985 -14.018 1.00 84.81 112 ALA A N 1
ATOM 831 C CA . ALA A 1 112 ? 12.361 -15.803 -12.811 1.00 84.81 112 ALA A CA 1
ATOM 832 C C . ALA A 1 112 ? 10.967 -16.455 -12.712 1.00 84.81 112 ALA A C 1
ATOM 834 O O . ALA A 1 112 ? 10.849 -17.641 -12.403 1.00 84.81 112 ALA A O 1
ATOM 835 N N . LEU A 1 113 ? 9.898 -15.720 -13.055 1.00 83.56 113 LEU A N 1
ATOM 836 C CA . LEU A 1 113 ? 8.537 -16.271 -13.133 1.00 83.56 113 LEU A CA 1
ATOM 837 C C . LEU A 1 113 ? 8.428 -17.410 -14.154 1.00 83.56 113 LEU A C 1
ATOM 839 O O . LEU A 1 113 ? 7.772 -18.414 -13.888 1.00 83.56 113 LEU A O 1
ATOM 843 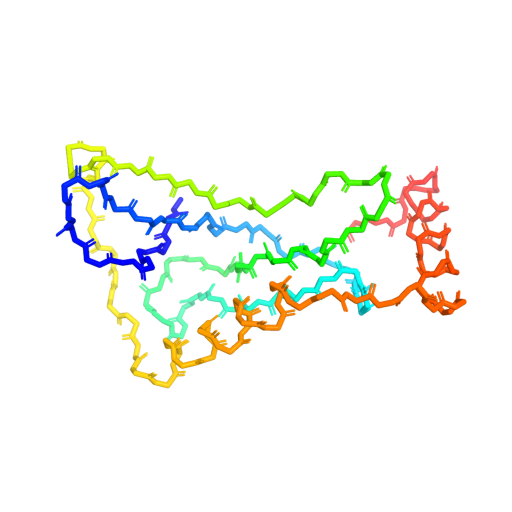N N . ARG A 1 114 ? 9.063 -17.272 -15.325 1.00 8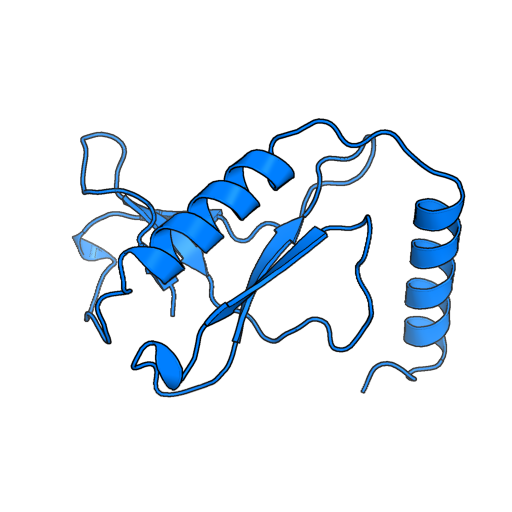5.12 114 ARG A N 1
ATOM 844 C CA . ARG A 1 114 ? 9.071 -18.323 -16.359 1.00 85.12 114 ARG A CA 1
ATOM 845 C C . ARG A 1 114 ? 9.815 -19.575 -15.912 1.00 85.12 114 ARG A C 1
ATOM 847 O O . ARG A 1 114 ? 9.449 -20.665 -16.341 1.00 85.12 114 ARG A O 1
ATOM 854 N N . LEU A 1 115 ? 10.846 -19.408 -15.091 1.00 86.44 115 LEU A N 1
ATOM 855 C CA . LEU A 1 115 ? 11.641 -20.503 -14.544 1.00 86.44 115 LEU A CA 1
ATOM 856 C C . LEU A 1 115 ? 11.013 -21.128 -13.286 1.00 86.44 115 LEU A C 1
ATOM 858 O O . LEU A 1 115 ? 11.460 -22.186 -12.855 1.00 86.44 115 LEU A O 1
ATOM 862 N N . GLY A 1 116 ? 9.954 -20.526 -12.729 1.00 79.06 116 GLY A N 1
ATOM 863 C CA . GLY A 1 116 ? 9.317 -20.995 -11.494 1.00 79.06 116 GLY A CA 1
ATOM 864 C C . GLY A 1 116 ? 10.164 -20.745 -10.243 1.00 79.06 116 GLY A C 1
ATOM 865 O O . GLY A 1 116 ? 9.985 -21.423 -9.239 1.00 79.06 116 GLY A O 1
ATOM 866 N N . GLU A 1 117 ? 11.091 -19.789 -10.306 1.00 76.31 117 GLU A N 1
ATOM 867 C CA . GLU A 1 117 ? 12.078 -19.513 -9.253 1.00 76.31 117 GLU A CA 1
ATOM 868 C C . GLU A 1 117 ? 11.583 -18.494 -8.214 1.00 76.31 117 GLU A C 1
ATOM 870 O O . GLU A 1 117 ? 12.289 -18.194 -7.255 1.00 76.31 117 GLU A O 1
ATOM 875 N N . LEU A 1 118 ? 10.369 -17.959 -8.390 1.00 65.00 118 LEU A N 1
ATOM 876 C CA . LEU A 1 118 ? 9.703 -17.117 -7.396 1.00 65.00 118 LEU A CA 1
ATOM 877 C C . LEU A 1 118 ? 8.819 -18.001 -6.511 1.00 65.00 118 LEU A C 1
ATOM 879 O O . LEU A 1 118 ? 7.654 -18.235 -6.841 1.00 65.00 118 LEU A O 1
ATOM 883 N N . GLY A 1 119 ? 9.403 -18.533 -5.436 1.00 54.56 119 GLY A N 1
ATOM 884 C CA . GLY A 1 119 ? 8.748 -19.391 -4.445 1.00 54.56 119 GLY A CA 1
ATOM 885 C C . GLY A 1 119 ? 9.084 -18.970 -3.027 1.00 54.56 119 GLY A C 1
ATOM 886 O O . GLY A 1 119 ? 10.293 -18.818 -2.745 1.00 54.56 119 GLY A O 1
#

Radius of gyration: 15.88 Å; Cα contacts (8 Å, |Δi|>4): 162; chains: 1; bounding box: 39×33×37 Å

InterPro domains:
  IPR011067 Plasmid maintenance toxin/Cell growth inhibitor [G3DSA:2.30.30.110] (1-98)

Nearest PDB structures (foldseek):
  5xmk-assembly1_A  TM=1.765E-01  e=2.183E+00  Saccharomyces cerevisiae S288C

pLDDT: mean 87.22, std 7.95, range [54.56, 96.31]

Solvent-accessible surface area (backbone atoms only — not comparable to full-atom values): 7235 Å² total; per-residue (Å²): 109,69,48,76,76,46,68,83,51,101,88,32,25,38,31,34,44,58,38,77,68,82,91,59,92,46,74,84,52,40,49,74,47,81,48,18,59,96,49,55,39,100,52,78,28,16,43,51,38,32,39,51,45,93,97,50,84,53,80,44,56,65,49,72,42,54,76,86,76,57,87,80,80,82,61,73,74,52,73,68,57,50,51,54,51,52,52,50,52,56,58,29,71,42,85,59,78,89,48,71,67,45,54,51,50,52,49,52,55,54,51,34,55,74,72,64,69,76,124

Sequence (119 aa):
MVVLLSGEDTSGIRVMQVVASAGVDISGLGIEVMVGAGEGLPFEGVLRLAFPRPGFTPCTWLTTVSRDDLIEREAVLSSLKLSEIDDALRLAEQAHERTPATTAKLSEIRDALRLGELG

Organism: NCBI:txid66375

Secondary structure (DSSP, 8-state):
-EEE-S--BTTBEEEEE-B---SS--TTTEEEEEESGGGT-SS-EEEEEEPPBTTB-----EEEE-GGG---------HHHHHHHHHHHHHHHS-----HHHHHHHHHHHH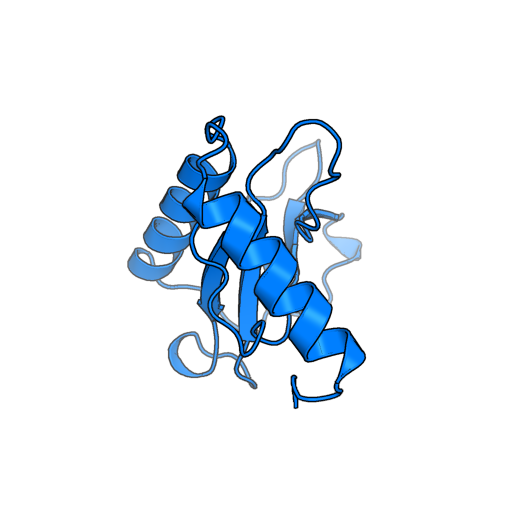HHHHT---

Foldseek 3Di:
DWDFLDDQDPQATKIFDWDADQLDDCVLQADWQWDAVVQQHPGITTQTQGADDVPDDTPRRIDGDHPVVDDDDRGDGDPVSSVVVVVRVVVSPDHRDDDPVNVVVVVVVVVCVVVVVRD

Mean predicted aligned error: 5.9 Å